Protein AF-A0A4R5DXS3-F1 (afdb_monomer)

Nearest PDB structures (foldseek):
  8exa-assembly1_A  TM=7.410E-01  e=3.030E-08  Deinococcus radiodurans R1 = ATCC 13939 = DSM 20539
  8h1j-assembly1_A  TM=6.264E-01  e=4.907E-08  Deinococcus radiodurans R1 = ATCC 13939 = DSM 20539
  8iaz-assembly1_A  TM=7.022E-01  e=1.619E-06  Firmicutes bacterium AM43-11BH
  7y8a-assembly1_F  TM=8.445E-01  e=2.037E+00  Chroomonas placoidea

Sequence (172 aa):
KAFRSFFERVKAGRTPGFPRFKGRGWFDTVEWPKDGDGCRWDFQPGHPTATYVRLQGVGHVRVHQHRPVKGRVKTIAVKREGSRWYVVLSCDDVPAETLPATGAVAGIDLGVASLVTTSDGEHVANPRHLAATADRLADAQRDLARKKRGSKRRRKAVARVATLHAKVRRQR

Foldseek 3Di:
DQVVVVVVCVVVVHDDDHDDDQDPPNFQKDKDAQPDPQKDWQPCVPPPPWTWIQGPPPGTDTDDDPDDDFAAFGMWMWGDQQPDIDIDTDHDPGDDPDDDDPPDDWDWDADPQFRIAIPVGDTHGDPPLCVVLVVVLVVLVVLLVPDDPPDPSNVVSVSSNSVSVVVSVVVD

Secondary structure (DSSP, 8-state):
-HHHHHHHHHHTT--PPPPPPP-TTS-SEEEE-SSSSSEEET--TT-TT-EEEEETTTEEEEE---S---SEEEEEEEEEETTEEEEEEEEESPPP-PPPP------EE--SSEEEEETTS-EEEP--TTHHHHHHHHHHHHHHHTSPTT-HHHHHHHHHHHHHHHHHHTT-

pLDDT: mean 88.95, std 7.5, range [56.19, 97.69]

InterPro domains:
  IPR001959 Probable transposase, IS891/IS1136/IS1341 [PF01385] (97-172)

Mean predicted aligned error: 8.68 Å

Structure (mmCIF, N/CA/C/O backbone):
data_AF-A0A4R5DXS3-F1
#
_entry.id   AF-A0A4R5DXS3-F1
#
loop_
_atom_site.group_PDB
_atom_site.id
_atom_site.type_symbol
_atom_site.label_atom_id
_atom_site.label_alt_id
_atom_site.label_comp_id
_atom_site.label_asym_id
_atom_site.label_entity_id
_atom_site.label_seq_id
_atom_site.pdbx_PDB_ins_code
_atom_site.Cartn_x
_atom_site.Cartn_y
_atom_site.Cartn_z
_atom_site.occupancy
_atom_site.B_iso_or_equiv
_atom_site.auth_seq_id
_atom_site.auth_comp_id
_atom_site.auth_asym_id
_atom_site.auth_atom_id
_atom_site.pdbx_PDB_model_num
ATOM 1 N N . LYS A 1 1 ? 25.265 -14.584 0.440 1.00 67.19 1 LYS A N 1
ATOM 2 C CA . LYS A 1 1 ? 24.320 -15.669 0.825 1.00 67.19 1 LYS A CA 1
ATOM 3 C C . LYS A 1 1 ? 23.868 -16.498 -0.387 1.00 67.19 1 LYS A C 1
ATOM 5 O O . LYS A 1 1 ? 24.184 -17.672 -0.406 1.00 67.19 1 LYS A O 1
ATOM 10 N N . ALA A 1 2 ? 23.256 -15.919 -1.432 1.00 76.00 2 ALA A N 1
ATOM 11 C CA . ALA A 1 2 ? 22.769 -16.689 -2.596 1.00 76.00 2 ALA A CA 1
ATOM 12 C C . ALA A 1 2 ? 23.853 -17.497 -3.352 1.00 76.00 2 ALA A C 1
ATOM 14 O O . ALA A 1 2 ? 23.644 -18.672 -3.633 1.00 76.00 2 ALA A O 1
ATOM 15 N N . PHE A 1 3 ? 25.031 -16.915 -3.613 1.00 87.19 3 PHE A N 1
ATOM 16 C CA . PHE A 1 3 ? 26.147 -17.652 -4.231 1.00 87.19 3 PHE A CA 1
ATOM 17 C C . PHE A 1 3 ? 26.750 -18.726 -3.322 1.00 87.19 3 PHE A C 1
ATOM 19 O O . PHE A 1 3 ? 27.187 -19.758 -3.813 1.00 87.19 3 PHE A O 1
ATOM 26 N N . ARG A 1 4 ? 26.722 -18.523 -1.999 1.00 88.38 4 ARG A N 1
ATOM 27 C CA . ARG A 1 4 ? 27.212 -19.514 -1.029 1.00 88.38 4 ARG A CA 1
ATOM 28 C C . ARG A 1 4 ? 26.415 -20.814 -1.154 1.00 88.38 4 ARG A C 1
ATOM 30 O O . ARG A 1 4 ? 26.995 -21.852 -1.435 1.00 88.38 4 ARG A O 1
ATOM 37 N N . SER A 1 5 ? 25.088 -20.718 -1.084 1.00 86.44 5 SER A N 1
ATOM 38 C CA . SER A 1 5 ? 24.197 -21.874 -1.241 1.00 86.44 5 SER A CA 1
ATOM 39 C C . SER A 1 5 ? 24.235 -22.486 -2.645 1.00 86.44 5 SER A C 1
ATOM 41 O O . SER A 1 5 ? 24.012 -23.684 -2.793 1.00 86.44 5 SER A O 1
ATOM 43 N N . PHE A 1 6 ? 24.513 -21.688 -3.683 1.00 91.44 6 PHE A N 1
ATOM 44 C CA . PHE A 1 6 ? 24.756 -22.205 -5.032 1.00 91.44 6 PHE A CA 1
ATOM 45 C C . PHE A 1 6 ? 25.996 -23.109 -5.057 1.00 91.44 6 PHE A C 1
ATOM 47 O O . PHE A 1 6 ? 25.880 -24.272 -5.433 1.00 91.44 6 PHE A O 1
ATOM 54 N N . PHE A 1 7 ? 27.147 -22.620 -4.584 1.00 94.06 7 PHE A N 1
ATOM 55 C CA . PHE A 1 7 ? 28.392 -23.394 -4.579 1.00 94.06 7 PHE A CA 1
ATOM 56 C C . PHE A 1 7 ? 28.362 -24.592 -3.620 1.00 94.06 7 PHE A C 1
ATOM 58 O O . PHE A 1 7 ? 28.919 -25.634 -3.949 1.00 94.06 7 PHE A O 1
ATOM 65 N N . GLU A 1 8 ? 27.676 -24.499 -2.478 1.00 93.88 8 GLU A N 1
ATOM 66 C CA . GLU A 1 8 ? 27.446 -25.645 -1.580 1.00 93.88 8 GLU A CA 1
ATOM 67 C C . GLU A 1 8 ? 26.709 -26.788 -2.293 1.00 93.88 8 GLU A C 1
ATOM 69 O O . GLU A 1 8 ? 27.083 -27.951 -2.167 1.00 93.88 8 GLU A O 1
ATOM 74 N N . ARG A 1 9 ? 25.689 -26.465 -3.097 1.00 93.25 9 ARG A N 1
ATOM 75 C CA . ARG A 1 9 ? 24.930 -27.459 -3.871 1.00 93.25 9 ARG A CA 1
ATOM 76 C C . ARG A 1 9 ? 25.738 -28.059 -5.019 1.00 93.25 9 ARG A C 1
ATOM 78 O O . ARG A 1 9 ? 25.601 -29.256 -5.244 1.00 93.25 9 ARG A O 1
ATOM 85 N N . VAL A 1 10 ? 26.581 -27.262 -5.689 1.00 92.75 10 VAL A N 1
ATOM 86 C CA . VAL A 1 10 ? 27.541 -27.767 -6.692 1.00 92.75 10 VAL A CA 1
ATOM 87 C C . VAL A 1 10 ? 28.487 -28.781 -6.048 1.00 92.75 10 VAL A C 1
ATOM 89 O O . VAL A 1 10 ? 28.622 -29.891 -6.551 1.00 92.75 10 VAL A O 1
ATOM 92 N N . LYS A 1 11 ? 29.091 -28.434 -4.901 1.00 95.00 11 LYS A N 1
ATOM 93 C CA . LYS A 1 11 ? 30.003 -29.329 -4.167 1.00 95.00 11 LYS A CA 1
ATOM 94 C C . LYS A 1 11 ? 29.325 -30.623 -3.712 1.00 95.00 11 LYS A C 1
ATOM 96 O O . LYS A 1 11 ? 29.957 -31.667 -3.707 1.00 95.00 11 LYS A O 1
ATOM 101 N N . ALA A 1 12 ? 28.044 -30.558 -3.355 1.00 94.62 12 ALA A N 1
ATOM 102 C CA . ALA A 1 12 ? 27.252 -31.714 -2.940 1.00 94.62 12 ALA A CA 1
ATOM 103 C C . ALA A 1 12 ? 26.684 -32.549 -4.111 1.00 94.62 12 ALA A C 1
ATOM 105 O O . ALA A 1 12 ? 25.808 -33.378 -3.872 1.00 94.62 12 ALA A O 1
ATOM 106 N N . GLY A 1 13 ? 27.092 -32.296 -5.364 1.00 92.75 13 GLY A N 1
ATOM 107 C CA . GLY A 1 13 ? 26.625 -33.041 -6.542 1.00 92.75 13 GLY A CA 1
ATOM 108 C C . GLY A 1 13 ? 25.141 -32.847 -6.882 1.00 92.75 13 GLY A C 1
ATOM 109 O O . GLY A 1 13 ? 24.573 -33.621 -7.646 1.00 92.75 13 GLY A O 1
ATOM 110 N N . ARG A 1 14 ? 24.482 -31.830 -6.312 1.00 94.12 14 ARG A N 1
ATOM 111 C CA . ARG A 1 14 ? 23.073 -31.511 -6.598 1.00 94.12 14 ARG A CA 1
ATOM 112 C C . ARG A 1 14 ? 22.994 -30.587 -7.811 1.00 94.12 14 ARG A C 1
ATOM 114 O O . ARG A 1 14 ? 23.970 -29.932 -8.153 1.00 94.12 14 ARG A O 1
ATOM 121 N N . THR A 1 15 ? 21.812 -30.448 -8.410 1.00 90.06 15 THR A N 1
ATOM 122 C CA . THR A 1 15 ? 21.560 -29.465 -9.481 1.00 90.06 15 THR A CA 1
ATOM 123 C C . THR A 1 15 ? 21.057 -28.136 -8.893 1.00 90.06 15 THR A C 1
ATOM 125 O O . THR A 1 15 ? 19.873 -28.022 -8.561 1.00 90.06 15 THR A O 1
ATOM 128 N N . PRO A 1 16 ? 21.901 -27.100 -8.712 1.00 88.81 16 PRO A N 1
ATOM 129 C CA . PRO A 1 16 ? 21.432 -25.805 -8.239 1.00 88.81 16 PRO A CA 1
ATOM 130 C C . PRO A 1 16 ? 20.854 -24.941 -9.362 1.00 88.81 16 PRO A C 1
ATOM 132 O O . PRO A 1 16 ? 21.413 -24.838 -10.450 1.00 88.81 16 PRO A O 1
ATOM 135 N N . GLY A 1 17 ? 19.791 -24.196 -9.055 1.00 88.19 17 GLY A N 1
ATOM 136 C CA . GLY A 1 17 ? 19.416 -23.028 -9.852 1.00 88.19 17 GLY A CA 1
ATOM 137 C C . GLY A 1 17 ? 20.407 -21.876 -9.642 1.00 88.19 17 GLY A C 1
ATOM 138 O O . GLY A 1 17 ? 20.790 -21.593 -8.503 1.00 88.19 17 GLY A O 1
ATOM 139 N N . PHE A 1 18 ? 20.803 -21.193 -10.720 1.00 88.81 18 PHE A N 1
ATOM 140 C CA . PHE A 1 18 ? 21.727 -20.055 -10.652 1.00 88.81 18 PHE A CA 1
ATOM 141 C C . PHE A 1 18 ? 21.128 -18.883 -9.846 1.00 88.81 18 PHE A C 1
ATOM 143 O O . PHE A 1 18 ? 19.934 -18.589 -10.001 1.00 88.81 18 PHE A O 1
ATOM 150 N N . PRO A 1 19 ? 21.913 -18.182 -9.001 1.00 88.25 19 PRO A N 1
ATOM 151 C CA . PRO A 1 19 ? 21.433 -17.017 -8.270 1.00 88.25 19 PRO A CA 1
ATOM 152 C C . PRO A 1 19 ? 20.834 -15.967 -9.206 1.00 88.25 19 PRO A C 1
ATOM 154 O O . PRO A 1 19 ? 21.482 -15.473 -10.126 1.00 88.25 19 PRO A O 1
ATOM 157 N N . ARG A 1 20 ? 19.580 -15.591 -8.955 1.00 82.06 20 ARG A N 1
ATOM 158 C CA . ARG A 1 20 ? 18.906 -14.532 -9.708 1.00 82.06 20 ARG A CA 1
ATOM 159 C C . ARG A 1 20 ? 19.059 -13.211 -8.975 1.00 82.06 20 ARG A C 1
ATOM 161 O O . ARG A 1 20 ? 18.547 -13.047 -7.868 1.00 82.06 20 ARG A O 1
ATOM 168 N N . PHE A 1 21 ? 19.734 -12.261 -9.609 1.00 79.06 21 PHE A N 1
ATOM 169 C CA . PHE A 1 21 ? 19.801 -10.896 -9.106 1.00 79.06 21 PHE A CA 1
ATOM 170 C C . PHE A 1 21 ? 18.442 -10.205 -9.238 1.00 79.06 21 PHE A C 1
ATOM 172 O O . PHE A 1 21 ? 17.709 -10.389 -10.216 1.00 79.06 21 PHE A O 1
ATOM 179 N N . LYS A 1 22 ? 18.106 -9.391 -8.238 1.00 80.00 22 LYS A N 1
ATOM 180 C CA . LYS A 1 22 ? 16.908 -8.554 -8.264 1.00 80.00 22 LYS A CA 1
ATOM 181 C C . LYS A 1 22 ? 17.155 -7.378 -9.212 1.00 80.00 22 LYS A C 1
ATOM 183 O O . LYS A 1 22 ? 18.071 -6.594 -8.997 1.00 80.00 22 LYS A O 1
ATOM 188 N N . GLY A 1 23 ? 16.368 -7.286 -10.283 1.00 80.06 23 GLY A N 1
ATOM 189 C CA . GLY A 1 23 ? 16.495 -6.230 -11.295 1.00 80.06 23 GLY A CA 1
ATOM 190 C C . GLY A 1 23 ? 15.777 -4.923 -10.929 1.00 80.06 23 GLY A C 1
ATOM 191 O O . GLY A 1 23 ? 15.076 -4.841 -9.923 1.00 80.06 23 GLY A O 1
ATOM 192 N N . ARG A 1 24 ? 15.875 -3.923 -11.820 1.00 73.69 24 ARG A N 1
ATOM 193 C CA . ARG A 1 24 ? 15.355 -2.537 -11.682 1.00 73.69 24 ARG A CA 1
ATOM 194 C C . ARG A 1 24 ? 13.847 -2.401 -11.362 1.00 73.69 24 ARG A C 1
ATOM 196 O O . ARG A 1 24 ? 13.391 -1.316 -11.031 1.00 73.69 24 ARG A O 1
ATOM 203 N N . GLY A 1 25 ? 13.060 -3.470 -11.462 1.00 74.50 25 GLY A N 1
ATOM 204 C CA . GLY A 1 25 ? 11.619 -3.474 -11.166 1.00 74.50 25 GLY A CA 1
ATOM 205 C C . GLY A 1 25 ? 11.211 -4.394 -10.018 1.00 74.50 25 GLY A C 1
ATOM 206 O O . GLY A 1 25 ? 10.030 -4.680 -9.882 1.00 74.50 25 GLY A O 1
ATOM 207 N N . TRP A 1 26 ? 12.170 -4.923 -9.254 1.00 81.38 26 TRP A N 1
ATOM 208 C CA . TRP A 1 26 ? 11.867 -5.853 -8.164 1.00 81.38 26 TRP A CA 1
ATOM 209 C C . TRP A 1 26 ? 11.351 -5.140 -6.916 1.00 81.38 26 TRP A C 1
ATOM 211 O O . TRP A 1 26 ? 10.550 -5.691 -6.165 1.00 81.38 26 TRP A O 1
ATOM 221 N N . PHE A 1 27 ? 11.853 -3.933 -6.679 1.00 85.94 27 PHE A N 1
ATOM 222 C CA . PHE A 1 27 ? 11.523 -3.147 -5.508 1.00 85.94 27 PHE A CA 1
ATOM 223 C C . PHE A 1 27 ? 10.697 -1.943 -5.923 1.00 85.94 27 PHE A C 1
ATOM 225 O O . PHE A 1 27 ? 11.072 -1.198 -6.830 1.00 85.94 27 PHE A O 1
ATOM 232 N N . ASP A 1 28 ? 9.584 -1.770 -5.228 1.00 89.81 28 ASP A N 1
ATOM 233 C CA . ASP A 1 28 ? 8.739 -0.590 -5.334 1.00 89.81 28 ASP A CA 1
ATOM 234 C C . ASP A 1 28 ? 8.892 0.331 -4.120 1.00 89.81 28 ASP A C 1
ATOM 236 O O . ASP A 1 28 ? 8.323 1.413 -4.119 1.00 89.81 28 ASP A O 1
ATOM 240 N N . THR A 1 29 ? 9.675 -0.054 -3.110 1.00 92.25 29 THR A N 1
ATOM 241 C CA . THR A 1 29 ? 9.889 0.744 -1.900 1.00 92.25 29 THR A CA 1
ATOM 242 C C . THR A 1 29 ? 11.373 0.966 -1.663 1.00 92.25 29 THR A C 1
ATOM 244 O O . THR A 1 29 ? 12.164 0.029 -1.777 1.00 92.25 29 THR A O 1
ATOM 247 N N . VAL A 1 30 ? 11.723 2.193 -1.290 1.00 90.75 30 VAL A N 1
ATOM 248 C CA . VAL A 1 30 ? 13.017 2.548 -0.705 1.00 90.75 30 VAL A CA 1
ATOM 249 C C . VAL A 1 30 ? 12.744 3.176 0.652 1.00 90.75 30 VAL A C 1
ATOM 251 O O . VAL A 1 30 ? 11.881 4.043 0.764 1.00 90.75 30 VAL A O 1
ATOM 254 N N . GLU A 1 31 ? 13.449 2.715 1.675 1.00 90.69 31 GLU A N 1
ATOM 255 C CA . GLU A 1 31 ? 13.346 3.232 3.035 1.00 90.69 31 GLU A CA 1
ATOM 256 C C . GLU A 1 31 ? 14.631 3.970 3.392 1.00 90.69 31 GLU A C 1
ATOM 258 O O . GLU A 1 31 ? 15.726 3.466 3.139 1.00 90.69 31 GLU A O 1
ATOM 263 N N . TRP A 1 32 ? 14.483 5.158 3.970 1.00 88.00 32 TRP A N 1
ATOM 264 C CA . TRP A 1 32 ? 15.572 5.875 4.608 1.00 88.00 32 TRP A CA 1
ATOM 265 C C . TRP A 1 32 ? 15.482 5.608 6.114 1.00 88.00 32 TRP A C 1
ATOM 267 O O . TRP A 1 32 ? 14.471 5.966 6.735 1.00 88.00 32 TRP A O 1
ATOM 277 N N . PRO A 1 33 ? 16.491 4.934 6.698 1.00 71.31 33 PRO A N 1
ATOM 278 C CA . PRO A 1 33 ? 16.525 4.691 8.130 1.00 71.31 33 PRO A CA 1
ATOM 279 C C . PRO A 1 33 ? 16.708 6.008 8.892 1.00 71.31 33 PRO A C 1
ATOM 281 O O . PRO A 1 33 ? 17.230 6.988 8.357 1.00 71.31 33 PRO A O 1
ATOM 284 N N . LYS A 1 34 ? 16.284 6.004 10.160 1.00 62.25 34 LYS A N 1
ATOM 285 C CA . LYS A 1 34 ? 16.398 7.141 11.084 1.00 62.25 34 LYS A CA 1
ATOM 286 C C . LYS A 1 34 ? 17.840 7.618 11.267 1.00 62.25 34 LYS A C 1
ATOM 288 O O . LYS A 1 34 ? 18.066 8.797 11.524 1.00 62.25 34 LYS A O 1
ATOM 293 N N . ASP A 1 35 ? 18.791 6.690 11.216 1.00 56.19 35 ASP A N 1
ATOM 294 C CA . ASP A 1 35 ? 20.146 6.940 11.688 1.00 56.19 35 ASP A CA 1
ATOM 295 C C . ASP A 1 35 ? 20.906 7.840 10.702 1.00 56.19 35 ASP A C 1
ATOM 297 O O . ASP A 1 35 ? 21.248 7.442 9.587 1.00 56.19 35 ASP A O 1
ATOM 301 N N . GLY A 1 36 ? 21.155 9.081 11.132 1.00 63.28 36 GLY A N 1
ATOM 302 C CA . GLY A 1 36 ? 21.912 10.097 10.400 1.00 63.28 36 GLY A CA 1
ATOM 303 C C . GLY A 1 36 ? 21.052 11.185 9.747 1.00 63.28 36 GLY A C 1
ATOM 304 O O . GLY A 1 36 ? 19.909 11.430 10.117 1.00 63.28 36 GLY A O 1
ATOM 305 N N . ASP A 1 37 ? 21.624 11.871 8.756 1.00 68.00 37 ASP A N 1
ATOM 306 C CA . ASP A 1 37 ? 20.982 12.974 8.025 1.00 68.00 37 ASP A CA 1
ATOM 307 C C . ASP A 1 37 ? 20.190 12.486 6.787 1.00 68.00 37 ASP A C 1
ATOM 309 O O . ASP A 1 37 ? 19.863 13.253 5.885 1.00 68.00 37 ASP A O 1
ATOM 313 N N . GLY A 1 38 ? 19.891 11.188 6.694 1.00 77.19 38 GLY A N 1
ATOM 314 C CA . GLY A 1 38 ? 19.409 10.550 5.463 1.00 77.19 38 GLY A CA 1
ATOM 315 C C . GLY A 1 38 ? 18.046 11.045 4.963 1.00 77.19 38 GLY A C 1
ATOM 316 O O . GLY A 1 38 ? 17.814 11.115 3.755 1.00 77.19 38 GLY A O 1
ATOM 317 N N . CYS A 1 39 ? 17.137 11.428 5.858 1.00 85.50 39 CYS A N 1
ATOM 318 C CA . CYS A 1 39 ? 15.833 11.969 5.484 1.00 85.50 39 CYS A CA 1
ATOM 319 C C . CYS A 1 39 ? 15.259 12.887 6.564 1.00 85.50 39 CYS A C 1
ATOM 321 O O . CYS A 1 39 ? 15.522 12.692 7.748 1.00 85.50 39 CYS A O 1
ATOM 323 N N . ARG A 1 40 ? 14.451 13.877 6.167 1.00 88.31 40 ARG A N 1
ATOM 324 C CA . ARG A 1 40 ? 13.774 14.790 7.102 1.00 88.31 40 ARG A CA 1
ATOM 325 C C . ARG A 1 40 ? 12.357 15.099 6.630 1.00 88.31 40 ARG A C 1
ATOM 327 O O . ARG A 1 40 ? 12.153 15.457 5.469 1.00 88.31 40 ARG A O 1
ATOM 334 N N . TRP A 1 41 ? 11.391 14.934 7.528 1.00 89.75 41 TRP A N 1
ATOM 335 C CA . TRP A 1 41 ? 10.004 15.339 7.310 1.00 89.75 41 TRP A CA 1
ATOM 336 C C . TRP A 1 41 ? 9.847 16.839 7.561 1.00 89.75 41 TRP A C 1
ATOM 338 O O . TRP A 1 41 ? 10.510 17.378 8.441 1.00 89.75 41 TRP A O 1
ATOM 348 N N . ASP A 1 42 ? 8.985 17.475 6.773 1.00 84.38 42 ASP A N 1
ATOM 349 C CA . ASP A 1 42 ? 8.649 18.898 6.846 1.00 84.38 42 ASP A CA 1
ATOM 350 C C . ASP A 1 42 ? 9.869 19.829 6.914 1.00 84.38 42 ASP A C 1
ATOM 352 O O . ASP A 1 42 ? 9.994 20.721 7.746 1.00 84.38 42 ASP A O 1
ATOM 356 N N . PHE A 1 43 ? 10.833 19.579 6.027 1.00 80.94 43 PHE A N 1
ATOM 357 C CA . PHE A 1 43 ? 12.133 20.249 6.077 1.00 80.94 43 PHE A CA 1
ATOM 358 C C . PHE A 1 43 ? 12.115 21.686 5.520 1.00 80.94 43 PHE A C 1
ATOM 360 O O . PHE A 1 43 ? 13.131 22.374 5.553 1.00 80.94 43 PHE A O 1
ATOM 367 N N . GLN A 1 44 ? 10.968 22.175 5.040 1.00 82.12 44 GLN A N 1
ATOM 368 C CA . GLN A 1 44 ? 10.788 23.587 4.683 1.00 82.12 44 GLN A CA 1
ATOM 369 C C . GLN A 1 44 ? 9.608 24.201 5.453 1.00 82.12 44 GLN A C 1
ATOM 371 O O . GLN A 1 44 ? 8.612 24.563 4.827 1.00 82.12 44 GLN A O 1
ATOM 376 N N . PRO A 1 45 ? 9.721 24.377 6.788 1.00 63.41 45 PRO A N 1
ATOM 377 C CA . PRO A 1 45 ? 8.629 24.903 7.614 1.00 63.41 45 PRO A CA 1
ATOM 378 C C . PRO A 1 45 ? 8.167 26.308 7.194 1.00 63.41 45 PRO A C 1
ATOM 380 O O . PRO A 1 45 ? 7.051 26.713 7.491 1.00 63.41 45 PRO A O 1
ATOM 383 N N . GLY A 1 46 ? 9.029 27.061 6.496 1.00 66.56 46 GLY A N 1
ATOM 384 C CA . GLY A 1 46 ? 8.742 28.409 6.001 1.00 66.56 46 GLY A CA 1
ATOM 385 C C . GLY A 1 46 ? 8.037 28.472 4.643 1.00 66.56 46 GLY A C 1
ATOM 386 O O . GLY A 1 46 ? 7.759 29.573 4.176 1.00 66.56 46 GLY A O 1
ATOM 387 N N . HIS A 1 47 ? 7.757 27.342 3.981 1.00 76.00 47 HIS A N 1
ATOM 388 C CA . HIS A 1 47 ? 6.972 27.353 2.748 1.00 76.00 47 HIS A CA 1
ATOM 389 C C . HIS A 1 47 ? 5.473 27.371 3.107 1.00 76.00 47 HIS A C 1
ATOM 391 O O . HIS A 1 47 ? 4.926 26.339 3.496 1.00 76.00 47 HIS A O 1
ATOM 397 N N . PRO A 1 48 ? 4.762 28.501 2.934 1.00 69.06 48 PRO A N 1
ATOM 398 C CA . PRO A 1 48 ? 3.489 28.772 3.620 1.00 69.06 48 PRO A CA 1
ATOM 399 C C . PRO A 1 48 ? 2.325 27.854 3.216 1.00 69.06 48 PRO A C 1
ATOM 401 O O . PRO A 1 48 ? 1.281 27.852 3.858 1.00 69.06 48 PRO A O 1
ATOM 404 N N . THR A 1 49 ? 2.469 27.097 2.128 1.00 79.31 49 THR A N 1
ATOM 405 C CA . THR A 1 49 ? 1.372 26.337 1.507 1.00 79.31 49 THR A CA 1
ATOM 406 C C . THR A 1 49 ? 1.719 24.896 1.150 1.00 79.31 49 THR A C 1
ATOM 408 O O . THR A 1 49 ? 0.889 24.199 0.563 1.00 79.31 49 THR A O 1
ATOM 411 N N . ALA A 1 50 ? 2.940 24.428 1.435 1.00 86.75 50 ALA A N 1
ATOM 412 C CA . ALA A 1 50 ? 3.345 23.097 0.999 1.00 86.75 50 ALA A CA 1
ATOM 413 C C . ALA A 1 50 ? 4.332 22.429 1.943 1.00 86.75 50 ALA A C 1
ATOM 415 O O . ALA A 1 50 ? 5.324 23.014 2.357 1.00 86.75 50 ALA A O 1
ATOM 416 N N . THR A 1 51 ? 4.081 21.148 2.172 1.00 91.12 51 THR A N 1
ATOM 417 C CA . THR A 1 51 ? 4.946 20.261 2.935 1.00 91.12 51 THR A CA 1
ATOM 418 C C . THR A 1 51 ? 6.001 19.647 2.019 1.00 91.12 51 THR A C 1
ATOM 420 O O . THR A 1 51 ? 5.713 19.253 0.879 1.00 91.12 51 THR A O 1
ATOM 423 N N . TYR A 1 52 ? 7.218 19.501 2.536 1.00 92.06 52 TYR A N 1
ATOM 424 C CA . TYR A 1 52 ? 8.329 18.875 1.8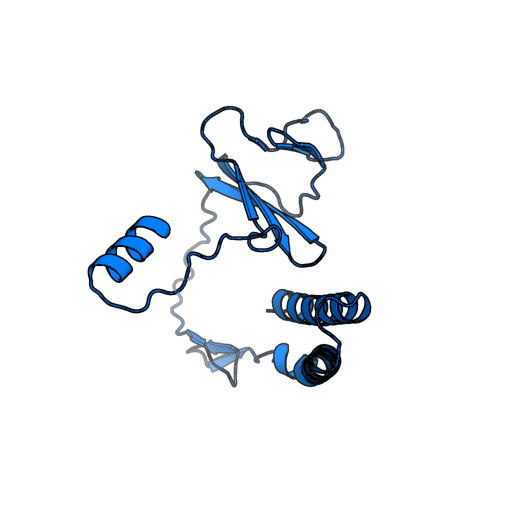22 1.00 92.06 52 TYR A CA 1
ATOM 425 C C . TYR A 1 52 ? 8.961 17.761 2.643 1.00 92.06 52 TYR A C 1
ATOM 427 O O . TYR A 1 52 ? 9.153 17.885 3.850 1.00 92.06 52 TYR A O 1
ATOM 435 N N . VAL A 1 53 ? 9.362 16.692 1.962 1.00 92.12 53 VAL A N 1
ATOM 436 C CA . VAL A 1 53 ? 10.284 15.699 2.513 1.00 92.12 53 VAL A CA 1
ATOM 437 C C . VAL A 1 53 ? 11.658 15.900 1.889 1.00 92.12 53 VAL A C 1
ATOM 439 O O . VAL A 1 53 ? 11.780 16.039 0.671 1.00 92.12 53 VAL A O 1
ATOM 442 N N . ARG A 1 54 ? 12.702 15.921 2.714 1.00 91.31 54 ARG A N 1
ATOM 443 C CA . ARG A 1 54 ? 14.086 15.877 2.246 1.00 91.31 54 ARG A CA 1
ATOM 444 C C . ARG A 1 54 ? 14.556 14.432 2.239 1.00 91.31 54 ARG A C 1
ATOM 446 O O . ARG A 1 54 ? 14.449 13.755 3.259 1.00 91.31 54 ARG A O 1
ATOM 453 N N . LEU A 1 55 ? 15.099 13.978 1.117 1.00 91.06 55 LEU A N 1
ATOM 454 C CA . LEU A 1 55 ? 15.639 12.631 0.943 1.00 91.06 55 LEU A CA 1
ATOM 455 C C . LEU A 1 55 ? 17.082 12.735 0.446 1.00 91.06 55 LEU A C 1
ATOM 457 O O . LEU A 1 55 ? 17.353 13.395 -0.561 1.00 91.06 55 LEU A O 1
ATOM 461 N N . GLN A 1 56 ? 18.020 12.092 1.135 1.00 88.56 56 GLN A N 1
ATOM 462 C CA . GLN A 1 56 ? 19.426 12.086 0.740 1.00 88.56 56 GLN A CA 1
ATOM 463 C C . GLN A 1 56 ? 19.585 11.491 -0.666 1.00 88.56 56 GLN A C 1
ATOM 465 O O . GLN A 1 56 ? 19.011 10.449 -0.981 1.00 88.56 56 GLN A O 1
ATOM 470 N N . GLY A 1 57 ? 20.350 12.181 -1.516 1.00 88.44 57 GLY A N 1
ATOM 471 C CA . GLY A 1 57 ? 20.564 1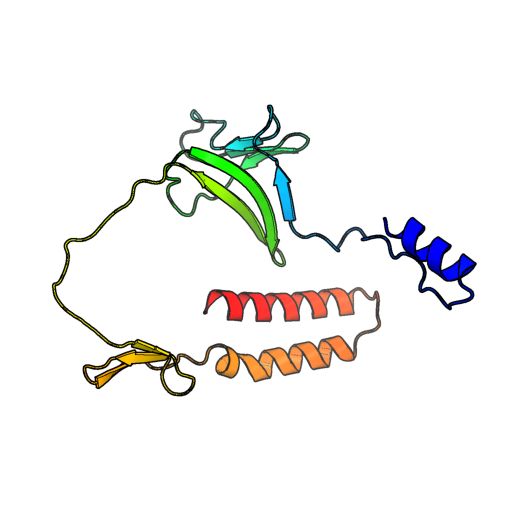1.816 -2.921 1.00 88.44 57 GLY A CA 1
ATOM 472 C C . GLY A 1 57 ? 19.446 12.237 -3.884 1.00 88.44 57 GLY A C 1
ATOM 473 O O . GLY A 1 57 ? 19.634 12.135 -5.092 1.00 88.44 57 GLY A O 1
ATOM 474 N N . VAL A 1 58 ? 18.309 12.733 -3.380 1.00 91.00 58 VAL A N 1
ATOM 475 C CA . VAL A 1 58 ? 17.182 13.222 -4.202 1.00 91.00 58 VAL A CA 1
ATOM 476 C C . VAL A 1 58 ? 16.933 14.717 -3.986 1.00 91.00 58 VAL A C 1
ATOM 478 O O . VAL A 1 58 ? 16.631 15.430 -4.936 1.00 91.00 58 VAL A O 1
ATOM 481 N N . GLY A 1 59 ? 17.079 15.205 -2.751 1.00 90.12 59 GLY A N 1
ATOM 482 C CA . GLY A 1 59 ? 16.780 16.586 -2.371 1.00 90.12 59 GLY A CA 1
ATOM 483 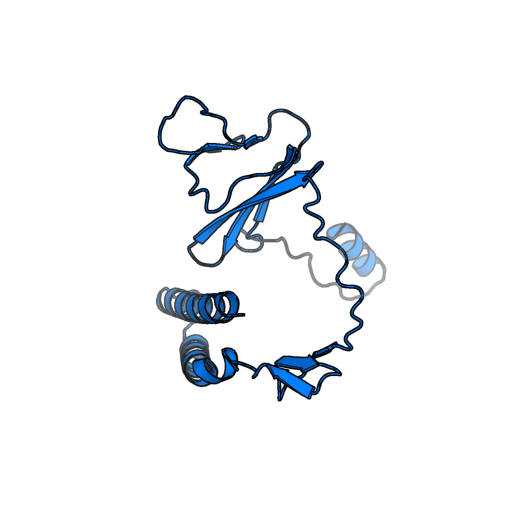C C . GLY A 1 59 ? 15.370 16.746 -1.798 1.00 90.12 59 GLY A C 1
ATOM 484 O O . GLY A 1 59 ? 14.863 15.852 -1.118 1.00 90.12 59 GLY A O 1
ATOM 485 N N . HIS A 1 60 ? 14.756 17.907 -2.032 1.00 91.25 60 HIS A N 1
ATOM 486 C CA . HIS A 1 60 ? 13.421 18.237 -1.531 1.00 91.25 60 HIS A CA 1
ATOM 487 C C . HIS A 1 60 ? 12.343 17.762 -2.499 1.00 91.25 60 HIS A C 1
ATOM 489 O O . HIS A 1 60 ? 12.352 18.109 -3.678 1.00 91.25 60 HIS A O 1
ATOM 495 N N . VAL A 1 61 ? 11.378 17.009 -1.982 1.00 91.88 61 VAL A N 1
ATOM 496 C CA . VAL A 1 61 ? 10.221 16.537 -2.738 1.00 91.88 61 VAL A CA 1
ATOM 497 C C . VAL A 1 61 ? 8.967 17.093 -2.087 1.00 91.88 61 VAL A C 1
ATOM 499 O O . VAL A 1 61 ? 8.718 16.856 -0.904 1.00 91.88 61 VAL A O 1
ATOM 502 N N . ARG A 1 62 ? 8.169 17.832 -2.863 1.00 92.94 62 ARG A N 1
ATOM 503 C CA . ARG A 1 62 ? 6.864 18.317 -2.407 1.00 92.94 62 ARG A CA 1
ATOM 504 C C . ARG A 1 62 ? 5.939 17.129 -2.179 1.00 92.94 62 ARG A C 1
ATOM 506 O O . ARG A 1 62 ? 5.798 16.278 -3.059 1.00 92.94 62 ARG A O 1
ATOM 513 N N . VAL A 1 63 ? 5.276 17.089 -1.031 1.00 92.50 63 VAL A N 1
ATOM 514 C CA . VAL A 1 63 ? 4.336 16.020 -0.683 1.00 92.50 63 VAL A CA 1
ATOM 515 C C . VAL A 1 63 ? 2.932 16.578 -0.532 1.00 92.50 63 VAL A C 1
ATOM 517 O O . VAL A 1 63 ? 2.718 17.659 0.006 1.00 92.50 63 VAL A O 1
ATOM 520 N N . HIS A 1 64 ? 1.949 15.821 -1.013 1.00 92.12 64 HIS A N 1
ATOM 521 C CA . HIS A 1 64 ? 0.560 16.080 -0.670 1.00 92.12 64 HIS A CA 1
ATOM 522 C C . HIS A 1 64 ? 0.260 15.399 0.666 1.00 92.12 64 HIS A C 1
ATOM 524 O O . HIS A 1 64 ? 0.100 14.175 0.734 1.00 92.12 64 HIS A O 1
ATOM 530 N N . GLN A 1 65 ? 0.231 16.193 1.733 1.00 89.94 65 GLN A N 1
ATOM 531 C CA . GLN A 1 65 ? -0.099 15.712 3.063 1.00 89.94 65 GLN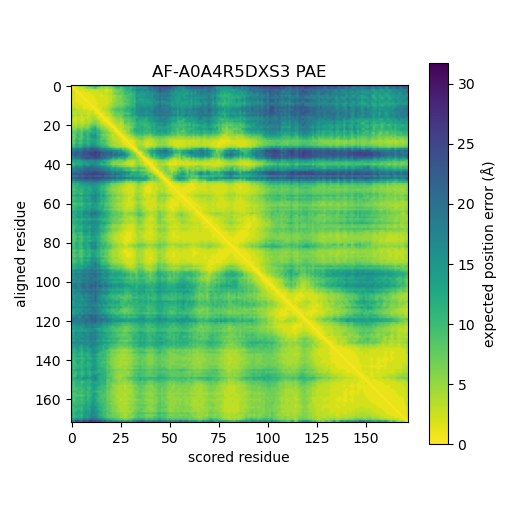 A CA 1
ATOM 532 C C . GLN A 1 65 ? -1.613 15.495 3.173 1.00 89.94 65 GLN A C 1
ATOM 534 O O . GLN A 1 65 ? -2.380 16.427 3.372 1.00 89.94 65 GLN A O 1
ATOM 539 N N . HIS A 1 66 ? -2.043 14.240 3.045 1.00 88.06 66 HIS A N 1
ATOM 540 C CA . HIS A 1 66 ? -3.463 13.879 3.126 1.00 88.06 66 HIS A CA 1
ATOM 541 C C . HIS A 1 66 ? -3.999 13.796 4.567 1.00 88.06 66 HIS A C 1
ATOM 543 O O . HIS A 1 66 ? -5.206 13.687 4.753 1.00 88.06 66 HIS A O 1
ATOM 549 N N . ARG A 1 67 ? -3.120 13.786 5.580 1.00 88.88 67 ARG A N 1
ATOM 550 C CA . ARG A 1 67 ? -3.483 13.763 7.006 1.00 88.88 67 ARG A CA 1
ATOM 551 C C . ARG A 1 67 ? -2.405 14.420 7.876 1.00 88.88 67 ARG A C 1
ATOM 553 O O . ARG A 1 67 ? -1.224 14.327 7.519 1.00 88.88 67 ARG A O 1
ATOM 560 N N . PRO A 1 68 ? -2.766 15.034 9.015 1.00 89.06 68 PRO A N 1
ATOM 561 C CA . PRO A 1 68 ? -1.797 15.499 10.005 1.00 89.06 68 PRO A CA 1
ATOM 562 C C . PRO A 1 68 ? -0.857 14.372 10.446 1.00 89.06 68 PRO A C 1
ATOM 564 O O . PRO A 1 68 ? -1.282 13.224 10.597 1.00 89.06 68 PRO A O 1
ATOM 567 N N . VAL A 1 69 ? 0.421 14.693 10.639 1.00 90.75 69 VAL A N 1
ATOM 568 C CA . VAL A 1 69 ? 1.401 13.755 11.197 1.00 90.75 69 VAL A CA 1
ATOM 569 C C . VAL A 1 69 ? 1.398 13.928 12.709 1.00 90.75 69 VAL A C 1
ATOM 571 O O . VAL A 1 69 ? 1.579 15.038 13.198 1.00 90.75 69 VAL A O 1
ATOM 574 N N . LYS A 1 70 ? 1.153 12.836 13.435 1.00 91.38 70 LYS A N 1
ATOM 575 C CA . LYS A 1 70 ? 1.155 12.793 14.900 1.00 91.38 70 LYS A CA 1
ATOM 576 C C . LYS A 1 70 ? 2.381 12.019 15.383 1.00 91.38 70 LYS A C 1
ATOM 578 O O . LYS A 1 70 ? 2.813 11.081 14.713 1.00 91.38 70 LYS A O 1
ATOM 583 N N . GLY A 1 71 ? 2.891 12.382 16.556 1.00 91.06 71 GLY A N 1
ATOM 584 C CA . GLY A 1 71 ? 4.076 11.759 17.142 1.00 91.06 71 GLY A CA 1
ATOM 585 C C . GLY A 1 71 ? 5.378 12.1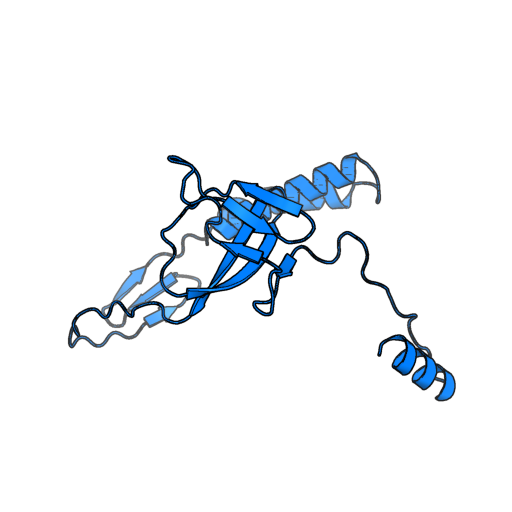23 16.420 1.00 91.06 71 GLY A C 1
ATOM 586 O O . GLY A 1 71 ? 5.439 13.046 15.605 1.00 91.06 71 GLY A O 1
ATOM 587 N N . ARG A 1 72 ? 6.445 11.387 16.728 1.00 90.00 72 ARG A N 1
ATOM 588 C CA . ARG A 1 72 ? 7.785 11.578 16.166 1.00 90.00 72 ARG A CA 1
ATOM 589 C C . ARG A 1 72 ? 7.998 10.663 14.965 1.00 90.00 72 ARG A C 1
ATOM 591 O O . ARG A 1 72 ? 8.015 9.443 15.117 1.00 90.00 72 ARG A O 1
ATOM 598 N N . VAL A 1 73 ? 8.267 11.235 13.789 1.00 90.62 73 VAL A N 1
ATOM 599 C CA . VAL A 1 73 ? 8.644 10.462 12.592 1.00 90.62 73 VAL A CA 1
ATOM 600 C C . VAL A 1 73 ? 9.950 9.703 12.849 1.00 90.62 73 VAL A C 1
ATOM 602 O O . VAL A 1 73 ? 10.987 10.298 13.140 1.00 90.62 73 VAL A O 1
ATOM 605 N N . LYS A 1 74 ? 9.890 8.377 12.741 1.00 87.56 74 LYS A N 1
ATOM 606 C CA . LYS A 1 74 ? 11.003 7.447 12.943 1.00 87.56 74 LYS A CA 1
ATOM 607 C C . LYS A 1 74 ? 11.649 7.043 11.627 1.00 87.56 74 LYS A C 1
ATOM 609 O O . LYS A 1 74 ? 12.865 7.087 11.515 1.00 87.56 74 LYS A O 1
ATOM 614 N N . THR A 1 75 ? 10.851 6.643 10.643 1.00 90.06 75 THR A N 1
ATOM 615 C CA . THR A 1 75 ? 11.345 6.225 9.325 1.00 90.06 75 THR A CA 1
ATOM 616 C C . THR A 1 75 ? 10.497 6.831 8.223 1.00 90.06 75 THR A C 1
ATOM 618 O O . THR A 1 75 ? 9.299 7.082 8.398 1.00 90.06 75 THR A O 1
ATOM 621 N N . ILE A 1 76 ? 11.139 7.067 7.080 1.00 93.12 76 ILE A N 1
ATOM 622 C CA . ILE A 1 76 ? 10.492 7.574 5.876 1.00 93.12 76 ILE A CA 1
ATOM 623 C C . ILE A 1 76 ? 10.751 6.581 4.753 1.00 93.12 76 ILE A C 1
ATOM 625 O O . ILE A 1 76 ? 11.891 6.361 4.346 1.00 93.12 76 ILE A O 1
ATOM 629 N N . ALA A 1 77 ? 9.681 6.008 4.214 1.00 94.00 77 ALA A N 1
ATOM 630 C CA . ALA A 1 77 ? 9.749 5.158 3.039 1.00 94.00 77 ALA A CA 1
ATOM 631 C C . ALA A 1 77 ? 9.039 5.809 1.854 1.00 94.00 77 ALA A C 1
ATOM 633 O O . ALA A 1 77 ? 7.930 6.326 1.972 1.00 94.00 77 ALA A O 1
ATOM 634 N N . VAL A 1 78 ? 9.664 5.745 0.685 1.00 94.25 78 VAL A N 1
ATOM 635 C CA . VAL A 1 78 ? 9.048 6.122 -0.583 1.00 94.25 78 VAL A CA 1
ATOM 636 C C . VAL A 1 78 ? 8.617 4.851 -1.289 1.00 94.25 78 VAL A C 1
ATOM 638 O O . VAL A 1 78 ? 9.448 4.022 -1.661 1.00 94.25 78 VAL A O 1
ATOM 641 N N . LYS A 1 79 ? 7.308 4.700 -1.477 1.00 94.00 79 LYS A N 1
ATOM 642 C CA . LYS A 1 79 ? 6.690 3.540 -2.114 1.00 94.00 79 LYS A CA 1
ATOM 643 C C . LYS A 1 79 ? 6.013 3.928 -3.420 1.00 94.00 79 LYS A C 1
ATOM 645 O O . LYS A 1 79 ? 5.201 4.849 -3.462 1.00 94.00 79 LYS A O 1
ATOM 650 N N . ARG A 1 80 ? 6.278 3.172 -4.475 1.00 91.75 80 ARG A N 1
ATOM 651 C CA . ARG A 1 80 ? 5.564 3.220 -5.745 1.00 91.75 80 ARG A CA 1
ATOM 652 C C . ARG A 1 80 ? 4.415 2.219 -5.730 1.00 91.75 80 ARG A C 1
ATOM 654 O O . ARG A 1 80 ? 4.602 1.041 -5.458 1.00 91.75 80 ARG A O 1
ATOM 661 N N . GLU A 1 81 ? 3.218 2.662 -6.085 1.00 87.75 81 GLU A N 1
ATOM 662 C CA . GLU A 1 81 ? 2.100 1.766 -6.386 1.00 87.75 81 GLU A CA 1
ATOM 663 C C . GLU A 1 81 ? 1.497 2.142 -7.741 1.00 87.75 81 GLU A C 1
ATOM 665 O O . GLU A 1 81 ? 0.810 3.159 -7.895 1.00 87.75 81 GLU A O 1
ATOM 670 N N . GLY A 1 82 ? 1.776 1.320 -8.756 1.00 83.75 82 GLY A N 1
ATOM 671 C CA . GLY A 1 82 ? 1.415 1.628 -10.138 1.00 83.75 82 GLY A CA 1
ATOM 672 C C . GLY A 1 82 ? 2.099 2.914 -10.610 1.00 83.75 82 GLY A C 1
ATOM 673 O O . GLY A 1 82 ? 3.324 2.978 -10.681 1.00 83.75 82 GLY A O 1
ATOM 674 N N . SER A 1 83 ? 1.307 3.936 -10.936 1.00 82.62 83 SER A N 1
ATOM 675 C CA . SER A 1 83 ? 1.797 5.255 -11.360 1.00 82.62 83 SER A CA 1
ATOM 676 C C . SER A 1 83 ? 1.918 6.274 -10.224 1.00 82.62 83 SER A C 1
ATOM 678 O O . SER A 1 83 ? 2.280 7.419 -10.484 1.00 82.62 83 SER A O 1
ATOM 680 N N . ARG A 1 84 ? 1.568 5.904 -8.985 1.00 88.31 84 ARG A N 1
ATOM 681 C CA . ARG A 1 84 ? 1.588 6.818 -7.838 1.00 88.31 84 ARG A CA 1
ATOM 682 C C . ARG A 1 84 ? 2.784 6.549 -6.941 1.00 88.31 84 ARG A C 1
ATOM 684 O O . ARG A 1 84 ? 3.208 5.405 -6.794 1.00 88.31 84 ARG A O 1
ATOM 691 N N . TRP A 1 85 ? 3.266 7.613 -6.318 1.00 93.44 85 TRP A N 1
ATOM 692 C CA . TRP A 1 85 ? 4.294 7.577 -5.291 1.00 93.44 85 TRP A CA 1
ATOM 693 C C . TRP A 1 85 ? 3.693 8.027 -3.967 1.00 93.44 85 TRP A C 1
ATOM 695 O O . TRP A 1 85 ? 2.894 8.961 -3.927 1.00 93.44 85 TRP A O 1
ATOM 705 N N . TYR A 1 86 ? 4.076 7.338 -2.904 1.00 94.19 86 TYR A N 1
ATOM 706 C CA . TYR A 1 86 ? 3.620 7.575 -1.549 1.00 94.19 86 TYR A CA 1
ATOM 707 C C . TYR A 1 86 ? 4.828 7.748 -0.649 1.00 94.19 86 TYR A C 1
ATOM 709 O O . TYR A 1 86 ? 5.782 6.976 -0.734 1.00 94.19 86 TYR A O 1
ATOM 717 N N . VAL A 1 87 ? 4.748 8.735 0.233 1.00 94.38 87 VAL A N 1
ATOM 718 C CA . VAL A 1 87 ? 5.640 8.848 1.379 1.00 94.38 87 VAL A CA 1
ATOM 719 C C . VAL A 1 87 ? 4.926 8.202 2.558 1.00 94.38 87 VAL A C 1
ATOM 721 O O . VAL A 1 87 ? 3.813 8.592 2.910 1.00 94.38 87 VAL A O 1
ATOM 724 N N . VAL A 1 88 ? 5.541 7.167 3.115 1.00 94.31 88 VAL A N 1
ATOM 725 C CA . VAL A 1 88 ? 5.053 6.421 4.271 1.00 94.31 88 VAL A CA 1
ATOM 726 C C . VAL A 1 88 ? 5.919 6.810 5.456 1.00 94.31 88 VAL A C 1
ATOM 728 O O . VAL A 1 88 ? 7.134 6.629 5.424 1.00 94.31 88 VAL A O 1
ATOM 731 N N . LEU A 1 89 ? 5.278 7.363 6.479 1.00 92.75 89 LEU A N 1
ATOM 732 C CA . LEU A 1 89 ? 5.923 7.781 7.715 1.00 92.75 89 LEU A CA 1
ATOM 733 C C . LEU A 1 89 ? 5.568 6.771 8.802 1.00 92.75 89 LEU A C 1
ATOM 735 O O . LEU A 1 89 ? 4.385 6.581 9.091 1.00 92.75 89 LEU A O 1
ATOM 739 N N . SER A 1 90 ? 6.573 6.137 9.400 1.00 91.94 90 SER A N 1
ATOM 740 C CA . SER A 1 90 ? 6.390 5.423 10.665 1.00 91.94 90 SER A CA 1
ATOM 741 C C . SER A 1 90 ? 6.628 6.410 11.795 1.00 91.94 90 SER A C 1
ATOM 743 O O . SER A 1 90 ? 7.672 7.060 11.799 1.00 91.94 90 SER A O 1
ATOM 745 N N . CYS A 1 91 ? 5.692 6.533 12.733 1.00 91.62 91 CYS A N 1
ATOM 746 C CA . CYS A 1 91 ? 5.787 7.489 13.837 1.00 91.62 91 CYS A CA 1
ATOM 747 C C . CYS A 1 91 ? 5.736 6.758 15.184 1.00 91.62 91 CYS A C 1
ATOM 749 O O . CYS A 1 91 ? 4.904 5.872 15.359 1.00 91.62 91 CYS A O 1
ATOM 751 N N . ASP A 1 92 ? 6.619 7.141 16.105 1.00 91.81 92 ASP A N 1
ATOM 752 C CA . ASP A 1 92 ? 6.572 6.755 17.521 1.00 91.81 92 ASP A CA 1
ATOM 753 C C . ASP A 1 92 ? 5.880 7.870 18.329 1.00 91.81 92 ASP A C 1
ATOM 755 O O . ASP A 1 92 ? 5.640 8.956 17.799 1.00 91.81 92 ASP A O 1
ATOM 759 N N . ASP A 1 93 ? 5.591 7.636 19.611 1.00 92.75 93 ASP A N 1
ATOM 760 C CA . ASP A 1 93 ? 5.019 8.637 20.532 1.00 92.75 93 ASP A CA 1
ATOM 761 C C . ASP A 1 93 ? 3.724 9.286 19.997 1.00 92.75 93 ASP A C 1
ATOM 763 O O . ASP A 1 93 ? 3.451 10.467 20.209 1.00 92.75 93 ASP A O 1
ATOM 767 N N . VAL A 1 94 ? 2.933 8.516 19.242 1.00 92.38 94 VAL A N 1
ATOM 768 C CA . VAL A 1 94 ? 1.616 8.943 18.760 1.00 92.38 94 VAL A CA 1
ATOM 769 C C . VAL A 1 94 ? 0.659 8.952 19.957 1.00 92.38 94 VAL A C 1
ATOM 771 O O . VAL A 1 94 ? 0.481 7.897 20.568 1.00 92.38 94 VAL A O 1
ATOM 774 N N . PRO A 1 95 ? 0.032 10.094 20.302 1.00 89.44 95 PRO A N 1
ATOM 775 C CA . PRO A 1 95 ? -0.908 10.152 21.416 1.00 89.44 95 PRO A CA 1
ATOM 776 C C . PRO A 1 95 ? -2.066 9.172 21.214 1.00 89.44 95 PRO A C 1
ATOM 778 O O . PRO A 1 95 ? -2.668 9.133 20.137 1.00 89.44 95 PRO A O 1
ATOM 781 N N . ALA A 1 96 ? -2.376 8.390 22.246 1.00 87.75 96 ALA A N 1
ATOM 782 C CA . ALA A 1 96 ? -3.571 7.562 22.254 1.00 87.75 96 ALA A CA 1
ATOM 783 C C . ALA A 1 96 ? -4.801 8.456 22.461 1.00 87.75 96 ALA A C 1
ATOM 785 O O . ALA A 1 96 ? -4.874 9.209 23.427 1.00 87.75 96 ALA A O 1
ATOM 786 N N . GLU A 1 97 ? -5.773 8.362 21.559 1.00 87.19 97 GLU A N 1
ATOM 787 C CA . GLU A 1 97 ? -7.073 9.026 21.688 1.00 87.19 97 GLU A CA 1
ATOM 788 C C . GLU A 1 97 ? -8.083 7.991 22.187 1.00 87.19 97 GLU A C 1
ATOM 790 O O . GLU A 1 97 ? -8.864 7.435 21.416 1.00 87.19 97 GLU A O 1
ATOM 795 N N . THR A 1 98 ? -8.007 7.647 23.476 1.00 88.12 98 THR A N 1
ATOM 796 C CA . THR A 1 98 ? -8.935 6.679 24.071 1.00 8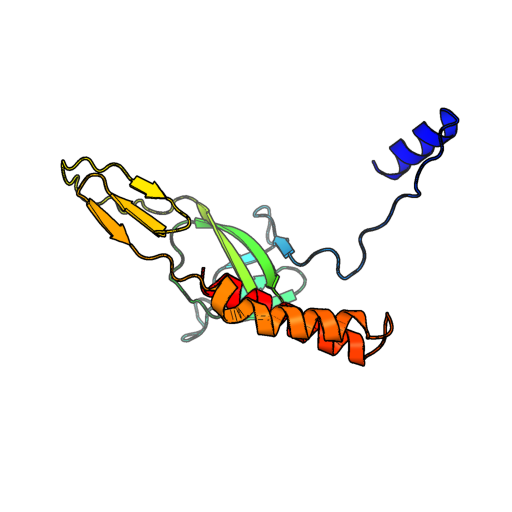8.12 98 THR A CA 1
ATOM 797 C C . THR A 1 98 ? -10.302 7.311 24.262 1.00 88.12 98 THR A C 1
ATOM 799 O O . THR A 1 98 ? -10.429 8.353 24.906 1.00 88.12 98 THR A O 1
ATOM 802 N N . LEU A 1 99 ? -11.328 6.653 23.735 1.00 91.12 99 LEU A N 1
ATOM 803 C CA . LEU A 1 99 ? -12.716 7.010 23.997 1.00 91.12 99 LEU A CA 1
ATOM 804 C C . LEU A 1 99 ? -13.155 6.453 25.364 1.00 91.12 99 LEU A C 1
ATOM 806 O O . LEU A 1 99 ? -12.599 5.442 25.806 1.00 91.12 99 LEU A O 1
ATOM 810 N N . PRO A 1 100 ? -14.139 7.080 26.038 1.00 92.88 100 PRO A N 1
ATOM 811 C CA . PRO A 1 100 ? -14.726 6.532 27.258 1.00 92.88 100 PRO A CA 1
ATOM 812 C C . PRO A 1 100 ? -15.245 5.105 27.047 1.00 92.88 100 PRO A C 1
ATOM 814 O O . PRO A 1 100 ? -15.763 4.776 25.978 1.00 92.88 100 PRO A O 1
ATOM 817 N N . ALA A 1 101 ? -15.129 4.261 28.074 1.00 91.62 101 ALA A N 1
ATOM 818 C CA . ALA A 1 101 ? -15.670 2.908 28.025 1.00 91.62 101 ALA A CA 1
ATOM 819 C C . ALA A 1 101 ? -17.199 2.954 27.898 1.00 91.62 101 ALA A C 1
ATOM 821 O O . ALA A 1 101 ? -17.871 3.649 28.657 1.00 91.62 101 ALA A O 1
ATOM 822 N N . THR A 1 102 ? -17.749 2.189 26.957 1.00 91.25 102 THR A N 1
ATOM 823 C CA . THR A 1 102 ? -19.201 2.115 26.742 1.00 91.25 102 THR A CA 1
ATOM 824 C C . THR A 1 102 ? -19.897 1.177 27.729 1.00 91.25 102 THR A C 1
ATOM 826 O O . THR A 1 102 ? -21.108 1.259 27.888 1.00 91.25 102 THR A O 1
ATOM 829 N N . GLY A 1 103 ? -19.158 0.254 28.361 1.00 92.50 103 GLY A N 1
ATOM 830 C CA . GLY A 1 103 ? -19.713 -0.815 29.203 1.00 92.50 103 GLY A CA 1
ATOM 831 C C . GLY A 1 103 ? -20.451 -1.917 28.427 1.00 92.50 103 GLY A C 1
ATOM 832 O O . GLY A 1 103 ? -20.858 -2.908 29.025 1.00 92.50 103 GLY A O 1
ATOM 833 N N . ALA A 1 104 ? -20.599 -1.770 27.108 1.00 89.25 104 ALA A N 1
ATOM 834 C CA . ALA A 1 104 ? -21.239 -2.749 26.241 1.00 89.25 104 ALA A CA 1
ATOM 835 C C . ALA A 1 104 ? -20.250 -3.838 25.799 1.00 89.25 104 ALA A C 1
ATOM 837 O O . ALA A 1 104 ? -19.069 -3.569 25.568 1.00 89.25 104 ALA A O 1
ATOM 838 N N . VAL A 1 105 ? -20.754 -5.061 25.632 1.00 91.00 105 VAL A N 1
ATOM 839 C CA . VAL A 1 105 ? -20.012 -6.199 25.077 1.00 91.00 105 VAL A CA 1
ATOM 840 C C . VAL A 1 105 ? -20.732 -6.649 23.813 1.00 91.00 105 VAL A C 1
ATOM 842 O O . VAL A 1 105 ? -21.907 -6.987 23.878 1.00 91.00 105 VAL A O 1
ATOM 845 N N . ALA A 1 106 ? -20.026 -6.669 22.682 1.00 91.56 106 ALA A N 1
ATOM 846 C CA . ALA A 1 106 ? -20.559 -7.139 21.407 1.00 91.56 106 ALA A CA 1
ATOM 847 C C . ALA A 1 106 ? -19.645 -8.218 20.816 1.00 91.56 106 ALA A C 1
ATOM 849 O O . ALA A 1 106 ? -18.426 -8.040 20.727 1.00 91.56 106 ALA A O 1
ATOM 850 N N . GLY A 1 107 ? -20.235 -9.337 20.398 1.00 94.12 107 GLY A N 1
ATOM 851 C CA . GLY A 1 107 ? -19.565 -10.328 19.560 1.00 94.12 107 GLY A CA 1
ATOM 852 C C . GLY A 1 107 ? -19.558 -9.858 18.108 1.00 94.12 107 GLY A C 1
ATOM 853 O O . GLY A 1 107 ? -20.580 -9.384 17.622 1.00 94.12 107 GLY A O 1
ATOM 854 N N . ILE A 1 108 ? -18.424 -9.982 17.418 1.00 96.19 108 ILE A N 1
ATOM 855 C CA . ILE A 1 108 ? -18.275 -9.616 16.003 1.00 96.19 108 ILE A CA 1
ATOM 856 C C . ILE A 1 108 ? -17.860 -10.858 15.220 1.00 96.19 108 ILE A C 1
ATOM 858 O O . ILE A 1 108 ? -16.791 -11.414 15.472 1.00 96.19 108 ILE A O 1
ATOM 862 N N . ASP A 1 109 ? -18.678 -11.248 14.245 1.00 95.19 109 ASP A N 1
ATOM 863 C CA . ASP A 1 109 ? -18.340 -12.262 13.247 1.00 95.19 109 ASP A CA 1
ATOM 864 C C . ASP A 1 109 ? -18.141 -11.615 11.868 1.00 95.19 109 ASP A C 1
ATOM 866 O O . ASP A 1 109 ? -18.927 -10.763 11.444 1.00 95.19 109 ASP A O 1
ATOM 870 N N . LEU A 1 110 ? -17.072 -12.000 11.165 1.00 94.31 110 LEU A N 1
ATOM 871 C CA . LEU A 1 110 ? -16.717 -11.455 9.852 1.00 94.31 110 LEU A CA 1
ATOM 872 C C . LEU A 1 110 ? -16.945 -12.506 8.766 1.00 94.31 110 LEU A C 1
ATOM 874 O O . LEU A 1 110 ? -16.298 -13.553 8.756 1.00 94.31 110 LEU A O 1
ATOM 878 N N . GLY A 1 111 ? -17.812 -12.197 7.800 1.00 90.88 111 GLY A N 1
ATOM 879 C CA . GLY A 1 111 ? -18.274 -13.165 6.810 1.00 90.88 111 GLY A CA 1
ATOM 880 C C . GLY A 1 111 ? -18.115 -12.743 5.346 1.00 90.88 111 GLY A C 1
ATOM 881 O O . GLY A 1 111 ? -17.789 -11.611 4.976 1.00 90.88 111 GLY A O 1
ATOM 882 N N . VAL A 1 112 ? -18.383 -13.705 4.458 1.00 88.81 112 VAL A N 1
ATOM 883 C CA . VAL A 1 112 ? -18.459 -13.472 3.003 1.00 88.81 112 VAL A CA 1
ATOM 884 C C . VAL A 1 112 ? -19.871 -13.044 2.583 1.00 88.81 112 VAL A C 1
ATOM 886 O O . VAL A 1 112 ? -20.022 -12.234 1.665 1.00 88.81 112 VAL A O 1
ATOM 889 N N . ALA A 1 113 ? -20.904 -13.571 3.251 1.00 89.38 113 ALA A N 1
ATOM 890 C CA . ALA A 1 113 ? -22.296 -13.191 3.012 1.00 89.38 113 ALA A CA 1
ATOM 891 C C . ALA A 1 113 ? -22.570 -11.761 3.512 1.00 89.38 113 ALA A C 1
ATOM 893 O O . ALA A 1 113 ? -22.915 -10.896 2.703 1.00 89.38 113 ALA A O 1
ATOM 894 N N . SER A 1 114 ? -22.293 -11.517 4.795 1.00 92.12 114 SER A N 1
ATOM 895 C CA . SER A 1 114 ? -22.294 -10.207 5.461 1.00 92.12 114 SER A CA 1
ATOM 896 C C . SER A 1 114 ? -20.873 -9.877 5.905 1.00 92.12 114 SER A C 1
ATOM 898 O O . SER A 1 114 ? -20.166 -10.765 6.368 1.00 92.12 114 SER A O 1
ATOM 900 N N . LEU A 1 115 ? -20.440 -8.625 5.740 1.00 93.06 115 LEU A N 1
ATOM 901 C CA . LEU A 1 115 ? -19.107 -8.175 6.146 1.00 93.06 115 LEU A CA 1
ATOM 902 C C . LEU A 1 115 ? -18.917 -8.296 7.658 1.00 93.06 115 LEU A C 1
ATOM 904 O O . LEU A 1 115 ? -17.876 -8.770 8.096 1.00 93.06 115 LEU A O 1
ATOM 908 N N . VAL A 1 116 ? -19.925 -7.861 8.414 1.00 95.81 116 VAL A N 1
ATOM 909 C CA . VAL A 1 116 ? -19.973 -7.918 9.875 1.00 95.81 116 VAL A CA 1
ATOM 910 C C . VAL A 1 116 ? -21.343 -8.440 10.282 1.00 95.81 116 VAL A C 1
ATOM 912 O O . VAL A 1 116 ? -22.350 -7.998 9.731 1.00 95.81 116 VAL A O 1
ATOM 915 N N . THR A 1 117 ? -21.369 -9.345 11.249 1.00 95.75 117 THR A N 1
ATOM 916 C CA . THR A 1 117 ? -22.558 -9.710 12.017 1.00 95.75 117 THR A CA 1
ATOM 917 C C . THR A 1 117 ? -22.261 -9.467 13.489 1.00 95.75 117 THR A C 1
ATOM 919 O O . THR A 1 117 ? -21.230 -9.931 13.981 1.00 95.75 117 THR A O 1
ATOM 922 N N . THR A 1 118 ? -23.127 -8.733 14.181 1.00 95.25 118 THR A N 1
ATOM 923 C CA . THR A 1 118 ? -22.988 -8.495 15.622 1.00 95.25 118 THR A CA 1
ATOM 924 C C . THR A 1 118 ? -23.842 -9.478 16.423 1.00 95.25 118 THR A C 1
ATOM 926 O O . THR A 1 118 ? -24.838 -10.005 15.924 1.00 95.25 118 THR A O 1
ATOM 929 N N . SER A 1 119 ? -23.478 -9.722 17.686 1.00 93.44 119 SER A N 1
ATOM 930 C CA . SER A 1 119 ? -24.301 -10.506 18.625 1.00 93.44 119 SER A CA 1
ATOM 931 C C . SER A 1 119 ? -25.691 -9.910 18.858 1.00 93.44 119 SER A C 1
ATOM 933 O O . SER A 1 119 ? -26.605 -10.634 19.238 1.00 93.44 119 SER A O 1
ATOM 935 N N . ASP A 1 120 ? -25.851 -8.615 18.587 1.00 90.50 120 ASP A N 1
ATOM 936 C CA . ASP A 1 120 ? -27.110 -7.880 18.719 1.00 90.50 120 ASP A CA 1
ATOM 937 C C . ASP A 1 120 ? -28.006 -8.027 17.470 1.00 90.50 120 ASP A C 1
ATOM 939 O O . ASP A 1 120 ? -29.068 -7.414 17.383 1.00 90.50 120 ASP A O 1
ATOM 943 N N . GLY A 1 121 ? -27.590 -8.846 16.494 1.00 90.31 121 GLY A N 1
ATOM 944 C CA . GLY A 1 121 ? -28.348 -9.149 15.277 1.00 90.31 121 GLY A CA 1
ATOM 945 C C . GLY A 1 121 ? -28.165 -8.140 14.140 1.00 90.31 121 GLY A C 1
ATOM 946 O O . GLY A 1 121 ? -28.868 -8.224 13.132 1.00 90.31 121 GLY A O 1
ATOM 947 N N . GLU A 1 122 ? -27.234 -7.189 14.260 1.00 94.12 122 GLU A N 1
ATOM 948 C CA . GLU A 1 122 ? -26.925 -6.260 13.173 1.00 94.12 122 GLU A CA 1
ATOM 949 C C . GLU A 1 122 ? -26.087 -6.956 12.096 1.00 94.12 122 GLU A C 1
ATOM 951 O O . GLU A 1 122 ? -25.115 -7.655 12.390 1.00 94.12 122 GLU A O 1
ATOM 956 N N . HIS A 1 123 ? -26.429 -6.717 10.830 1.00 94.69 123 HIS A N 1
ATOM 957 C CA . HIS A 1 123 ? -25.685 -7.232 9.687 1.00 94.69 123 HIS A CA 1
ATOM 958 C C . HIS A 1 123 ? -25.230 -6.097 8.771 1.00 94.69 123 HIS A C 1
ATOM 960 O O . HIS A 1 123 ? -26.033 -5.453 8.095 1.00 94.69 123 HIS A O 1
ATOM 966 N N . VAL A 1 124 ? -23.916 -5.911 8.667 1.00 95.12 124 VAL A N 1
ATOM 967 C CA . VAL A 1 124 ? -23.312 -5.013 7.679 1.00 95.12 124 VAL A CA 1
ATOM 968 C C . VAL A 1 124 ? -23.104 -5.788 6.384 1.00 95.12 124 VAL A C 1
ATOM 970 O O . VAL A 1 124 ? -22.366 -6.774 6.344 1.00 95.12 124 VAL A O 1
ATOM 973 N N . ALA A 1 125 ? -23.739 -5.345 5.299 1.00 93.56 125 ALA A N 1
ATOM 974 C CA . ALA A 1 125 ? -23.642 -6.013 4.004 1.00 93.56 125 ALA A CA 1
ATOM 975 C C . ALA A 1 125 ? -22.204 -6.014 3.454 1.00 93.56 125 ALA A C 1
ATOM 977 O O . ALA A 1 125 ? -21.474 -5.027 3.553 1.00 93.56 125 ALA A O 1
ATOM 978 N N . ASN A 1 126 ? -21.800 -7.114 2.808 1.00 91.38 126 ASN A N 1
ATOM 979 C CA . ASN A 1 126 ? -20.528 -7.154 2.091 1.00 91.38 126 ASN A CA 1
ATOM 980 C C . ASN A 1 126 ? -20.652 -6.395 0.757 1.00 91.38 126 ASN A C 1
ATOM 982 O O . ASN A 1 126 ? -21.431 -6.812 -0.102 1.00 91.38 126 ASN A O 1
ATOM 986 N N . PRO A 1 127 ? -19.866 -5.327 0.521 1.00 88.44 127 PRO A N 1
ATOM 987 C CA . PRO A 1 127 ? -19.999 -4.511 -0.685 1.00 88.44 127 PRO A CA 1
ATOM 988 C C . PRO A 1 127 ? -19.455 -5.189 -1.956 1.00 88.44 127 PRO A C 1
ATOM 990 O O . PRO A 1 127 ? -19.598 -4.653 -3.054 1.00 88.44 127 PRO A O 1
ATOM 993 N N . ARG A 1 128 ? -18.808 -6.361 -1.837 1.00 88.38 128 ARG A N 1
ATOM 994 C CA . ARG A 1 128 ? -18.393 -7.236 -2.952 1.00 88.38 128 ARG A CA 1
ATOM 995 C C . ARG A 1 128 ? -17.659 -6.507 -4.091 1.00 88.38 128 ARG A C 1
ATOM 997 O O . ARG A 1 128 ? -17.794 -6.862 -5.261 1.00 88.38 128 ARG A O 1
ATOM 1004 N N . HIS A 1 129 ? -16.797 -5.539 -3.763 1.00 86.56 129 HIS A N 1
ATOM 1005 C CA . HIS A 1 129 ? -16.086 -4.698 -4.746 1.00 86.56 129 HIS A CA 1
ATOM 1006 C C . HIS A 1 129 ? -15.314 -5.476 -5.824 1.00 86.56 129 HIS A C 1
ATOM 1008 O O . HIS A 1 129 ? -15.210 -5.033 -6.971 1.00 86.56 129 HIS A O 1
ATOM 1014 N N . LEU A 1 130 ? -14.775 -6.649 -5.474 1.00 82.69 130 LEU A N 1
ATOM 1015 C CA . LEU A 1 130 ? -14.095 -7.509 -6.442 1.00 82.69 130 LEU A CA 1
ATOM 1016 C C . LEU A 1 130 ? -15.073 -8.098 -7.462 1.00 82.69 130 LEU A C 1
ATOM 1018 O O . LEU A 1 130 ? -14.752 -8.103 -8.642 1.00 82.69 130 LEU A O 1
ATOM 1022 N N . ALA A 1 131 ? -16.256 -8.543 -7.035 1.00 85.44 131 ALA A N 1
ATOM 1023 C CA . ALA A 1 131 ? -17.257 -9.100 -7.942 1.00 85.44 131 ALA A CA 1
ATOM 1024 C C . ALA A 1 131 ? -17.692 -8.052 -8.978 1.00 85.44 131 ALA A C 1
ATOM 1026 O O . ALA A 1 131 ? -17.655 -8.318 -10.173 1.00 85.44 131 ALA A O 1
ATOM 1027 N N . ALA A 1 132 ? -17.945 -6.814 -8.539 1.00 83.75 132 ALA A N 1
ATOM 1028 C CA . ALA A 1 132 ? -18.329 -5.702 -9.417 1.00 83.75 132 ALA A CA 1
ATOM 1029 C C . ALA A 1 132 ? -17.265 -5.319 -10.471 1.00 83.75 132 ALA A C 1
ATOM 1031 O O . ALA A 1 132 ? -17.543 -4.580 -11.417 1.00 83.75 132 ALA A O 1
ATOM 1032 N N . THR A 1 133 ? -16.020 -5.768 -10.302 1.00 87.44 133 THR A N 1
ATOM 1033 C CA . THR A 1 133 ? -14.894 -5.443 -11.192 1.00 87.44 133 THR A CA 1
ATOM 1034 C C . THR A 1 133 ? -14.259 -6.671 -11.843 1.00 87.44 133 THR A C 1
ATOM 1036 O O . THR A 1 133 ? -13.349 -6.506 -12.662 1.00 87.44 133 THR A O 1
ATOM 1039 N N . ALA A 1 134 ? -14.745 -7.874 -11.522 1.00 91.00 134 ALA A N 1
ATOM 1040 C CA . ALA A 1 134 ? -14.155 -9.145 -11.922 1.00 91.00 134 ALA A CA 1
ATOM 1041 C C . ALA A 1 134 ? -14.112 -9.299 -13.444 1.00 91.00 134 ALA A C 1
ATOM 1043 O O . ALA A 1 134 ? -13.044 -9.577 -13.985 1.00 91.00 134 ALA A O 1
ATOM 1044 N N . ASP A 1 135 ? -15.216 -9.013 -14.139 1.00 93.88 135 ASP A N 1
ATOM 1045 C CA . ASP A 1 135 ? -15.299 -9.165 -15.598 1.00 93.88 135 ASP A CA 1
ATOM 1046 C C . ASP A 1 135 ? -14.303 -8.259 -16.318 1.00 93.88 135 ASP A C 1
ATOM 1048 O O . ASP A 1 135 ? -13.497 -8.710 -17.133 1.00 93.88 135 ASP A O 1
ATOM 1052 N N . ARG A 1 136 ? -14.260 -6.979 -15.925 1.00 94.06 136 ARG A N 1
ATOM 1053 C CA . ARG 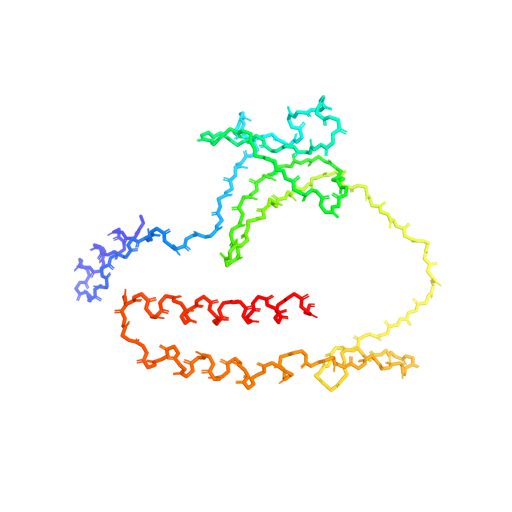A 1 136 ? -13.312 -6.000 -16.480 1.00 94.06 136 ARG A CA 1
ATOM 1054 C C . ARG A 1 136 ? -11.863 -6.411 -16.232 1.00 94.06 136 ARG A C 1
ATOM 1056 O O . ARG A 1 136 ? -10.995 -6.159 -17.072 1.00 94.06 136 ARG A O 1
ATOM 1063 N N . LEU A 1 137 ? -11.584 -7.003 -15.072 1.00 94.38 137 LEU A N 1
ATOM 1064 C CA . LEU A 1 137 ? -10.257 -7.501 -14.737 1.00 94.38 137 LEU A CA 1
ATOM 1065 C C . LEU A 1 137 ? -9.905 -8.740 -15.569 1.00 94.38 137 LEU A C 1
ATOM 1067 O O . LEU A 1 137 ? -8.804 -8.799 -16.117 1.00 94.38 137 LEU A O 1
ATOM 1071 N N . ALA A 1 138 ? -10.839 -9.679 -15.723 1.00 95.75 138 ALA A N 1
ATOM 1072 C CA . ALA A 1 138 ? -10.678 -10.881 -16.530 1.00 95.75 138 ALA A CA 1
ATOM 1073 C C . ALA A 1 138 ? -10.450 -10.544 -18.011 1.00 95.75 138 ALA A C 1
ATOM 1075 O O . ALA A 1 138 ? -9.545 -11.098 -18.637 1.00 95.75 138 ALA A O 1
ATOM 1076 N N . ASP A 1 139 ? -11.201 -9.592 -18.569 1.00 96.75 139 ASP A N 1
ATOM 1077 C CA . ASP A 1 139 ? -10.987 -9.065 -19.922 1.00 96.75 139 ASP A CA 1
ATOM 1078 C C . ASP A 1 139 ? -9.577 -8.491 -20.090 1.00 96.75 139 ASP A C 1
ATOM 1080 O O . ASP A 1 139 ? -8.863 -8.821 -21.041 1.00 96.75 139 ASP A O 1
ATOM 1084 N N . ALA A 1 140 ? -9.143 -7.646 -19.150 1.00 96.44 140 ALA A N 1
ATOM 1085 C CA . ALA A 1 140 ? -7.826 -7.019 -19.202 1.00 96.44 140 ALA A CA 1
ATOM 1086 C C . ALA A 1 140 ? -6.687 -8.045 -19.067 1.00 96.44 140 ALA A C 1
ATOM 1088 O O . ALA A 1 140 ? -5.664 -7.927 -19.747 1.00 96.44 140 ALA A O 1
ATOM 1089 N N . GLN A 1 141 ? -6.862 -9.069 -18.227 1.00 96.56 141 GLN A N 1
ATOM 1090 C CA . GLN A 1 141 ? -5.908 -10.170 -18.095 1.00 96.56 141 GLN A CA 1
ATOM 1091 C C . GLN A 1 141 ? -5.852 -11.032 -19.365 1.00 96.56 141 GLN A C 1
ATOM 1093 O O . GLN A 1 141 ? -4.754 -11.346 -19.832 1.00 96.56 141 GLN A O 1
ATOM 1098 N N . ARG A 1 142 ? -7.001 -11.345 -19.983 1.00 97.69 142 ARG A N 1
ATOM 1099 C CA . ARG A 1 142 ? -7.067 -12.049 -21.275 1.00 97.69 142 ARG A CA 1
ATOM 1100 C C . ARG A 1 142 ? -6.394 -11.251 -22.393 1.00 97.69 142 ARG A C 1
ATOM 1102 O O . ARG A 1 142 ? -5.651 -11.822 -23.189 1.00 97.69 142 ARG A O 1
ATOM 1109 N N . ASP A 1 143 ? -6.608 -9.937 -22.460 1.00 97.06 143 ASP A N 1
ATOM 1110 C CA . ASP A 1 143 ? -5.906 -9.071 -23.417 1.00 97.06 143 ASP A CA 1
ATOM 1111 C C . ASP A 1 143 ? -4.387 -9.097 -23.194 1.00 97.06 143 ASP A C 1
ATOM 1113 O O . ASP A 1 143 ? -3.628 -9.280 -24.148 1.00 97.06 143 ASP A O 1
ATOM 1117 N N . LEU A 1 144 ? -3.941 -8.982 -21.936 1.00 97.25 144 LEU A N 1
ATOM 1118 C CA . LEU A 1 144 ? -2.528 -9.032 -21.561 1.00 97.25 144 LEU A CA 1
ATOM 1119 C C . LEU A 1 144 ? -1.859 -10.353 -21.968 1.00 97.25 144 LEU A C 1
ATOM 1121 O O . LEU A 1 144 ? -0.748 -10.323 -22.506 1.00 97.25 144 LEU A O 1
ATOM 1125 N N . ALA A 1 145 ? -2.519 -11.487 -21.725 1.00 96.69 145 ALA A N 1
ATOM 1126 C CA . ALA A 1 145 ? -1.996 -12.819 -22.030 1.00 96.69 145 ALA A CA 1
ATOM 1127 C C . ALA A 1 145 ? -1.672 -12.991 -23.523 1.00 96.69 145 ALA A C 1
ATOM 1129 O O . ALA A 1 145 ? -0.665 -13.602 -23.873 1.00 96.69 145 ALA A O 1
ATOM 1130 N N . ARG A 1 146 ? -2.463 -12.367 -24.405 1.00 96.69 146 ARG A N 1
ATOM 1131 C CA . ARG A 1 146 ? -2.265 -12.413 -25.863 1.00 96.69 146 ARG A CA 1
ATOM 1132 C C . ARG A 1 146 ? -1.154 -11.482 -26.367 1.00 96.69 146 ARG A C 1
ATOM 1134 O O . ARG A 1 146 ? -0.807 -11.526 -27.545 1.00 96.69 146 ARG A O 1
ATOM 1141 N N . LYS A 1 147 ? -0.590 -10.594 -25.533 1.00 97.12 147 LYS A N 1
ATOM 1142 C CA . LYS A 1 147 ? 0.443 -9.640 -25.984 1.00 97.12 147 LYS A CA 1
ATOM 1143 C C . LYS A 1 147 ? 1.849 -10.241 -25.920 1.00 97.12 147 LYS A C 1
ATOM 1145 O O . LYS A 1 147 ? 2.295 -10.721 -24.879 1.00 97.12 147 LYS A O 1
ATOM 1150 N N . LYS A 1 148 ? 2.625 -10.040 -26.993 1.00 96.56 148 LYS A N 1
ATOM 1151 C CA . LYS A 1 148 ? 4.052 -10.409 -27.071 1.00 96.56 148 LYS A CA 1
ATOM 1152 C C . LYS A 1 148 ? 4.860 -9.828 -25.903 1.00 96.56 148 LYS A C 1
ATOM 1154 O O . LYS A 1 148 ? 4.831 -8.613 -25.657 1.00 96.56 148 LYS A O 1
ATOM 1159 N N . ARG A 1 149 ? 5.619 -10.684 -25.210 1.00 92.31 149 ARG A N 1
ATOM 1160 C CA . ARG A 1 149 ? 6.520 -10.301 -24.109 1.00 92.31 149 ARG A CA 1
ATOM 1161 C C . ARG A 1 149 ? 7.501 -9.208 -24.557 1.00 92.31 149 ARG A C 1
ATOM 1163 O O . ARG A 1 149 ? 7.976 -9.214 -25.684 1.00 92.31 149 ARG A O 1
ATOM 1170 N N . GLY A 1 150 ? 7.745 -8.221 -23.694 1.00 90.44 150 GLY A N 1
ATOM 1171 C CA . GLY A 1 150 ? 8.651 -7.094 -23.970 1.00 90.44 150 GLY A CA 1
ATOM 1172 C C . GLY A 1 150 ? 8.087 -5.976 -24.864 1.00 90.44 150 GLY A C 1
ATOM 1173 O O . GLY A 1 150 ? 8.598 -4.852 -24.819 1.00 90.44 150 GLY A O 1
ATOM 1174 N N . SER A 1 151 ? 7.005 -6.226 -25.612 1.00 96.12 151 SER A N 1
ATOM 1175 C CA . SER A 1 151 ? 6.419 -5.235 -26.526 1.00 96.12 151 SER A CA 1
ATOM 1176 C C . SER A 1 151 ? 5.855 -4.001 -25.806 1.00 96.12 151 SER A C 1
ATOM 1178 O O . SER A 1 151 ? 5.376 -4.077 -24.669 1.00 96.12 151 SER A O 1
ATOM 1180 N N . LYS A 1 152 ? 5.843 -2.850 -26.499 1.00 96.00 152 LYS A N 1
ATOM 1181 C CA . LYS A 1 152 ? 5.206 -1.611 -26.006 1.00 96.00 152 LYS A CA 1
ATOM 1182 C C . LYS A 1 152 ? 3.713 -1.827 -25.705 1.00 96.00 152 LYS A C 1
ATOM 1184 O O . LYS A 1 152 ? 3.223 -1.355 -24.682 1.00 96.00 152 LYS A O 1
ATOM 1189 N N . ARG A 1 153 ? 3.005 -2.600 -26.544 1.00 96.00 153 ARG A N 1
ATOM 1190 C CA . ARG A 1 153 ? 1.581 -2.947 -26.352 1.00 96.00 153 ARG A CA 1
ATOM 1191 C C . ARG A 1 153 ? 1.355 -3.756 -25.073 1.00 96.00 153 ARG A C 1
ATOM 1193 O O . ARG A 1 153 ? 0.443 -3.441 -24.317 1.00 96.00 153 ARG A O 1
ATOM 1200 N N . ARG A 1 154 ? 2.225 -4.729 -24.772 1.00 95.56 154 ARG A N 1
ATOM 1201 C CA . ARG A 1 154 ? 2.143 -5.485 -23.514 1.00 95.56 154 ARG A CA 1
ATOM 1202 C C . ARG A 1 154 ? 2.319 -4.588 -22.293 1.00 95.56 154 ARG A C 1
ATOM 1204 O O . ARG A 1 154 ? 1.591 -4.758 -21.327 1.00 95.56 154 ARG A O 1
ATOM 1211 N N . ARG A 1 155 ? 3.250 -3.627 -22.321 1.00 92.56 155 ARG A N 1
ATOM 1212 C CA . ARG A 1 155 ? 3.440 -2.688 -21.196 1.00 92.56 155 ARG A CA 1
ATOM 1213 C C . ARG A 1 155 ? 2.174 -1.879 -20.911 1.00 92.56 155 ARG A C 1
ATOM 1215 O O . ARG A 1 155 ? 1.803 -1.748 -19.750 1.00 92.56 155 ARG A O 1
ATOM 1222 N N . LYS A 1 156 ? 1.475 -1.418 -21.956 1.00 94.44 156 LYS A N 1
ATOM 1223 C CA . LYS A 1 156 ? 0.171 -0.746 -21.816 1.00 94.44 156 LYS A CA 1
ATOM 1224 C C . LYS A 1 156 ? -0.888 -1.668 -21.192 1.00 94.44 156 LYS A C 1
ATOM 1226 O O . LYS A 1 156 ? -1.586 -1.249 -20.276 1.00 94.44 156 LYS A O 1
ATOM 1231 N N . ALA A 1 157 ? -0.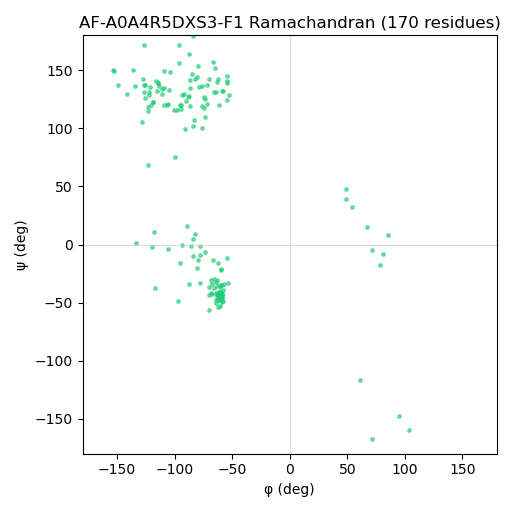963 -2.928 -21.627 1.00 95.81 157 ALA A N 1
ATOM 1232 C CA . ALA A 1 157 ? -1.893 -3.908 -21.055 1.00 95.81 157 ALA A CA 1
ATOM 1233 C C . ALA A 1 157 ? -1.591 -4.216 -19.573 1.00 95.81 157 ALA A C 1
ATOM 1235 O O . ALA A 1 157 ? -2.506 -4.241 -18.755 1.00 95.81 157 ALA A O 1
ATOM 1236 N N . VAL A 1 158 ? -0.310 -4.359 -19.200 1.00 93.00 158 VAL A N 1
ATOM 1237 C CA . VAL A 1 158 ? 0.109 -4.510 -17.791 1.00 93.00 158 VAL A CA 1
ATOM 1238 C C . VAL A 1 158 ? -0.337 -3.309 -16.961 1.00 93.00 158 VAL A C 1
ATOM 1240 O O . VAL A 1 158 ? -0.897 -3.493 -15.884 1.00 93.00 158 VAL A O 1
ATOM 1243 N N . ALA A 1 159 ? -0.126 -2.088 -17.462 1.00 91.88 159 ALA A N 1
ATOM 1244 C CA . ALA A 1 159 ? -0.547 -0.877 -16.765 1.00 91.88 159 ALA A CA 1
ATOM 1245 C C . ALA A 1 159 ? -2.067 -0.850 -16.541 1.00 91.88 159 ALA A C 1
ATOM 1247 O O . ALA A 1 159 ? -2.507 -0.559 -15.435 1.00 91.88 159 ALA A O 1
ATOM 1248 N N . ARG A 1 160 ? -2.867 -1.244 -17.543 1.00 93.50 160 ARG A N 1
ATOM 1249 C CA . ARG A 1 160 ? -4.331 -1.339 -17.415 1.00 93.50 160 ARG A CA 1
ATOM 1250 C C . ARG A 1 160 ? -4.754 -2.318 -16.317 1.00 93.50 160 ARG A C 1
ATOM 1252 O O . ARG A 1 160 ? -5.586 -1.967 -15.484 1.00 93.50 160 ARG A O 1
ATOM 1259 N N . VAL A 1 161 ? -4.166 -3.516 -16.292 1.00 94.00 161 VAL A N 1
ATOM 1260 C CA . VAL A 1 161 ? -4.424 -4.516 -15.241 1.00 94.00 161 VAL A CA 1
ATOM 1261 C C . VAL A 1 161 ? -4.042 -3.964 -13.863 1.00 94.00 161 VAL A C 1
ATOM 1263 O O . VAL A 1 161 ? -4.834 -4.050 -12.926 1.00 94.00 161 VAL A O 1
ATOM 1266 N N . ALA A 1 162 ? -2.876 -3.321 -13.741 1.00 90.94 162 ALA A N 1
ATOM 1267 C CA . ALA A 1 162 ? -2.429 -2.708 -12.491 1.00 90.94 162 ALA A CA 1
ATOM 1268 C C . ALA A 1 162 ? -3.376 -1.594 -12.008 1.00 90.94 162 ALA A C 1
ATOM 1270 O O . ALA A 1 162 ? -3.681 -1.525 -10.819 1.00 90.94 162 ALA A O 1
ATOM 1271 N N . THR A 1 163 ? -3.891 -0.754 -12.913 1.00 90.88 163 THR A N 1
ATOM 1272 C CA . THR A 1 163 ? -4.876 0.288 -12.585 1.00 90.88 163 THR A CA 1
ATOM 1273 C C . THR A 1 163 ? -6.175 -0.305 -12.046 1.00 90.88 163 THR A C 1
ATOM 1275 O O . THR A 1 163 ? -6.710 0.208 -11.063 1.00 90.88 163 THR A O 1
ATOM 1278 N N . LEU A 1 164 ? -6.673 -1.391 -12.647 1.00 91.69 164 LEU A N 1
ATOM 1279 C CA . LEU A 1 164 ? -7.879 -2.072 -12.170 1.00 91.69 164 LEU A CA 1
ATOM 1280 C C . LEU A 1 164 ? -7.665 -2.670 -10.776 1.00 91.69 164 LEU A C 1
ATOM 1282 O O . LEU A 1 164 ? -8.460 -2.399 -9.880 1.00 91.69 164 LEU A O 1
ATOM 1286 N N . HIS A 1 165 ? -6.555 -3.381 -10.553 1.00 90.31 165 HIS A N 1
ATOM 1287 C CA . HIS A 1 165 ? -6.210 -3.886 -9.220 1.00 90.31 165 HIS A CA 1
ATOM 1288 C C . HIS A 1 165 ? -6.082 -2.764 -8.185 1.00 90.31 165 HIS A C 1
ATOM 1290 O O . HIS A 1 165 ? -6.597 -2.890 -7.076 1.00 90.31 165 HIS A O 1
ATOM 1296 N N . ALA A 1 166 ? -5.439 -1.648 -8.542 1.00 89.00 166 ALA A N 1
ATOM 1297 C CA . ALA A 1 166 ? -5.303 -0.500 -7.653 1.00 89.00 166 ALA A CA 1
ATOM 1298 C C . ALA A 1 166 ? -6.660 0.126 -7.300 1.00 89.00 166 ALA A C 1
ATOM 1300 O O . ALA A 1 166 ? -6.840 0.572 -6.170 1.00 89.00 166 ALA A O 1
ATOM 1301 N N . LYS A 1 167 ? -7.620 0.150 -8.235 1.00 88.56 167 LYS A N 1
ATOM 1302 C CA . LYS A 1 167 ? -8.983 0.624 -7.964 1.00 88.56 167 LYS A CA 1
ATOM 1303 C C . LYS A 1 167 ? -9.686 -0.275 -6.948 1.00 88.56 167 LYS A C 1
ATOM 1305 O O . LYS A 1 167 ? -10.159 0.241 -5.946 1.00 88.56 167 LYS A O 1
ATOM 1310 N N . VAL A 1 168 ? -9.682 -1.592 -7.164 1.00 88.44 168 VAL A N 1
ATOM 1311 C CA . VAL A 1 168 ? -10.313 -2.559 -6.245 1.00 88.44 168 VAL A CA 1
ATOM 1312 C C . VAL A 1 168 ? -9.688 -2.493 -4.857 1.00 88.44 168 VAL A C 1
ATOM 1314 O O . VAL A 1 168 ? -10.399 -2.477 -3.860 1.00 88.44 168 VAL A O 1
ATOM 1317 N N . ARG A 1 169 ? -8.356 -2.405 -4.784 1.00 86.88 169 ARG A N 1
ATOM 1318 C CA . ARG A 1 169 ? -7.633 -2.322 -3.511 1.00 86.88 169 ARG A CA 1
ATOM 1319 C C . ARG A 1 169 ? -7.965 -1.062 -2.712 1.00 86.88 169 ARG A C 1
ATOM 1321 O O . ARG A 1 169 ? -7.879 -1.112 -1.502 1.00 86.88 169 ARG A O 1
ATOM 1328 N N . ARG A 1 170 ? -8.304 0.050 -3.370 1.00 87.00 170 ARG A N 1
ATOM 1329 C CA . ARG A 1 170 ? -8.679 1.310 -2.699 1.00 87.00 170 ARG A CA 1
ATOM 1330 C C . ARG A 1 170 ? -10.145 1.366 -2.273 1.00 87.00 170 ARG A C 1
ATOM 1332 O O . ARG A 1 170 ? -10.531 2.333 -1.634 1.00 87.00 170 ARG A O 1
ATOM 1339 N N . GLN A 1 171 ? -10.953 0.406 -2.712 1.00 84.94 171 GLN A N 1
ATOM 1340 C CA . GLN A 1 171 ? -12.360 0.285 -2.326 1.00 84.94 171 GLN A CA 1
ATOM 1341 C C . GLN A 1 171 ? -12.550 -0.678 -1.148 1.00 84.94 171 GLN A C 1
ATOM 1343 O O . GLN A 1 171 ? -13.611 -0.680 -0.549 1.00 84.94 171 GLN A O 1
ATOM 1348 N N . ARG A 1 172 ? -11.545 -1.506 -0.852 1.00 67.81 172 ARG A N 1
ATOM 1349 C CA . ARG A 1 172 ? -11.480 -2.358 0.339 1.00 67.81 172 ARG A CA 1
ATOM 1350 C C . ARG A 1 172 ? -10.755 -1.617 1.449 1.00 67.81 172 ARG A C 1
ATOM 1352 O O . ARG A 1 172 ? -11.093 -1.888 2.613 1.00 67.81 172 ARG A O 1
#

Organism: NCBI:txid2530382

Solvent-accessible surface area (backbone atoms only — not comparable to full-atom values): 10625 Å² total; per-residue (Å²): 110,64,65,55,60,34,52,54,29,53,76,68,75,46,90,60,75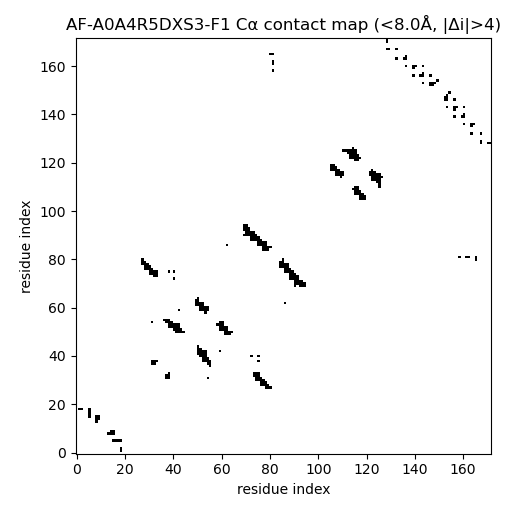,77,76,77,79,82,56,97,79,71,65,50,66,50,73,39,60,56,82,69,85,38,53,41,77,57,68,43,82,83,46,93,85,54,47,23,38,33,37,67,99,76,44,78,41,82,47,86,77,89,63,88,85,61,48,47,77,48,36,46,27,46,35,51,58,86,94,43,78,43,81,47,71,45,53,45,80,53,81,82,83,79,72,82,84,83,87,76,86,78,52,79,47,77,47,82,80,31,39,36,35,38,71,88,72,49,71,43,73,45,83,54,60,60,69,82,42,42,65,66,47,51,53,35,49,56,56,32,72,74,37,58,84,91,38,74,69,27,53,54,31,50,50,52,43,47,52,50,53,52,52,46,61,73,74,106

Radius of gyration: 23.71 Å; Cα contacts (8 Å, |Δi|>4): 202; chains: 1; bounding box: 58×62×56 Å